Protein AF-A0A317HI59-F1 (afdb_monomer_lite)

Radius of gyration: 35.18 Å; chains: 1; bounding box: 71×30×96 Å

Secondary structure (DSSP, 8-state):
----PPPPHHHHHHHHHHHHHHHHHHHHHHHHHHHHHHHHHHHHHHHHHHHHHHHHHHHHHHHHHS----SSS---GGGTS-SEESS--SSSSPPPTT---SS--EE--------

pLDDT: mean 71.24, std 15.72, range [43.62, 97.81]

Sequence (115 aa):
MVRETGFSLLELIVAMGIVLTAMASALTLLHRGQLTFGNEGEGTDIQQRLRIAVHTLRQHVVMAGAGPNHGVRSGRLDSYFPALLPLRQGALNADPAGTFKRDTLSVTYVPRAIS

Foldseek 3Di:
DDDDDDDDPVNVVVVVVVVVVVVVVVVVVVVVVVVVVVPVVVVVVVVVVVVVVVVVVVVLVVQLPPAQPDDPDDDDVSNHDRQKAQFDDDPPPGDDPPDGHPPDIDGDDDDDDDD

Structure (mmCIF, N/CA/C/O backbone):
data_AF-A0A317HI59-F1
#
_entry.id   AF-A0A317HI59-F1
#
loop_
_atom_site.group_PDB
_atom_site.id
_atom_site.type_symbol
_atom_site.label_atom_id
_atom_site.label_alt_id
_atom_site.label_comp_id
_atom_site.label_asym_id
_atom_site.label_entity_id
_atom_site.label_seq_id
_atom_site.pdbx_PDB_ins_code
_atom_site.Cartn_x
_atom_site.Cartn_y
_atom_site.Cartn_z
_atom_site.occupancy
_atom_site.B_iso_or_equiv
_atom_site.auth_seq_id
_atom_site.auth_comp_id
_atom_site.auth_asym_id
_atom_site.auth_atom_id
_atom_site.pdbx_PDB_model_num
ATOM 1 N N . MET A 1 1 ? -38.625 12.726 54.043 1.00 43.62 1 MET A N 1
ATOM 2 C CA . MET A 1 1 ? -37.646 11.633 54.227 1.00 43.62 1 MET A CA 1
ATOM 3 C C . MET A 1 1 ? -37.393 11.010 52.866 1.00 43.62 1 MET A C 1
ATOM 5 O O . MET A 1 1 ? -38.322 10.444 52.307 1.00 43.62 1 MET A O 1
ATOM 9 N N . VAL A 1 2 ? -36.201 11.193 52.295 1.00 58.00 2 VAL A N 1
ATOM 10 C CA . VAL A 1 2 ? -35.818 10.566 51.019 1.00 58.00 2 VAL A CA 1
ATOM 11 C C . VAL A 1 2 ? -35.249 9.191 51.350 1.00 58.00 2 VAL A C 1
ATOM 13 O O . VAL A 1 2 ? -34.381 9.074 52.209 1.00 58.00 2 VAL A O 1
ATOM 16 N N . ARG A 1 3 ? -35.809 8.142 50.750 1.00 55.22 3 ARG A N 1
ATOM 17 C CA . ARG A 1 3 ? -35.352 6.764 50.929 1.00 55.22 3 ARG A CA 1
ATOM 18 C C . ARG A 1 3 ? -34.272 6.519 49.880 1.00 55.22 3 ARG A C 1
ATOM 20 O O . ARG A 1 3 ? -34.583 6.491 48.695 1.00 55.22 3 ARG A O 1
ATOM 27 N N . GLU A 1 4 ? -33.024 6.390 50.305 1.00 58.94 4 GLU A N 1
ATOM 28 C CA . GLU A 1 4 ? -31.926 5.997 49.421 1.00 58.94 4 GLU A CA 1
ATOM 29 C C . GLU A 1 4 ? -32.069 4.498 49.126 1.00 58.94 4 GLU A C 1
ATOM 31 O O . GLU A 1 4 ? -31.882 3.647 49.995 1.00 58.94 4 GLU A O 1
ATOM 36 N N . THR A 1 5 ? -32.506 4.160 47.915 1.00 72.06 5 THR A N 1
ATOM 37 C CA . THR A 1 5 ? -32.556 2.776 47.437 1.00 72.06 5 THR A CA 1
ATOM 38 C C . THR A 1 5 ? -31.150 2.347 47.030 1.00 72.06 5 THR A C 1
ATOM 40 O O . THR A 1 5 ? -30.566 2.940 46.127 1.00 72.06 5 THR A O 1
ATOM 43 N N . GLY A 1 6 ? -30.598 1.341 47.713 1.00 71.00 6 GLY A N 1
ATOM 44 C CA . GLY A 1 6 ? -29.309 0.743 47.356 1.00 71.00 6 GLY A CA 1
ATOM 45 C C . GLY A 1 6 ? -29.347 0.057 45.985 1.00 71.00 6 GLY A C 1
ATOM 46 O O . GLY A 1 6 ? -30.402 -0.397 45.544 1.00 71.00 6 GLY A O 1
ATOM 47 N N . PHE A 1 7 ? -28.192 -0.018 45.324 1.00 74.69 7 PHE A N 1
ATOM 48 C CA . PHE A 1 7 ? -28.053 -0.606 43.990 1.00 74.69 7 PHE A CA 1
ATOM 49 C C . PHE A 1 7 ? -28.231 -2.127 43.997 1.00 74.69 7 PHE A C 1
ATOM 51 O O . PHE A 1 7 ? -27.693 -2.832 44.855 1.00 74.69 7 PHE A O 1
ATOM 58 N N . SER A 1 8 ? -28.942 -2.640 42.994 1.00 89.12 8 SER A N 1
ATOM 59 C CA . SER A 1 8 ? -29.048 -4.080 42.754 1.00 89.12 8 SER A CA 1
ATOM 60 C C . SER A 1 8 ? -27.777 -4.631 42.095 1.00 89.12 8 SER A C 1
ATOM 62 O O . SER A 1 8 ? -27.168 -3.981 41.244 1.00 89.12 8 SER A O 1
ATOM 64 N N . LEU A 1 9 ? -27.412 -5.882 42.404 1.00 90.56 9 LEU A N 1
ATOM 65 C CA . LEU A 1 9 ? -26.372 -6.623 41.671 1.00 90.56 9 LEU A CA 1
ATOM 66 C C . LEU A 1 9 ? -26.641 -6.645 40.159 1.00 90.56 9 LEU A C 1
ATOM 68 O O . LEU A 1 9 ? -25.709 -6.576 39.361 1.00 90.56 9 LEU A O 1
ATOM 72 N N . LEU A 1 10 ? -27.917 -6.703 39.767 1.00 93.69 10 LEU A N 1
ATOM 73 C CA . LEU A 1 10 ? -28.317 -6.684 38.364 1.00 93.69 10 LEU A CA 1
ATOM 74 C C . LEU A 1 10 ? -28.012 -5.331 37.709 1.00 93.69 10 LEU A C 1
ATOM 76 O O . LEU A 1 10 ? -27.488 -5.306 36.601 1.00 93.69 10 LEU A O 1
ATOM 80 N N . GLU A 1 11 ? -28.262 -4.216 38.400 1.00 91.69 11 GLU A N 1
ATOM 81 C CA . GLU A 1 11 ? -27.895 -2.881 37.907 1.00 91.69 11 GLU A CA 1
ATOM 82 C C . GLU A 1 11 ? -26.384 -2.733 37.751 1.00 91.69 11 GLU A C 1
ATOM 84 O O . GLU A 1 11 ? -25.937 -2.172 36.755 1.00 91.69 11 GLU A O 1
ATOM 89 N N . LEU A 1 12 ? -25.591 -3.280 38.678 1.00 94.50 12 LEU A N 1
ATOM 90 C CA . LEU A 1 12 ? -24.132 -3.244 38.577 1.00 94.50 12 LEU A CA 1
ATOM 91 C C . LEU A 1 12 ? -23.631 -4.020 37.351 1.00 94.50 12 LEU A C 1
ATOM 93 O O . LEU A 1 12 ? -22.775 -3.529 36.618 1.00 94.50 12 LEU A O 1
ATOM 97 N N . ILE A 1 13 ? -24.180 -5.212 37.101 1.00 96.44 13 ILE A N 1
ATOM 98 C CA . ILE A 1 13 ? -23.816 -6.036 35.939 1.00 96.44 13 ILE A CA 1
ATOM 99 C C . ILE A 1 13 ? -24.210 -5.335 34.636 1.00 96.44 13 ILE A C 1
ATOM 101 O O . ILE A 1 13 ? -23.412 -5.290 33.698 1.00 96.44 13 ILE A O 1
ATOM 105 N N . VAL A 1 14 ? -25.411 -4.752 34.582 1.00 96.25 14 VAL A N 1
ATOM 106 C CA . VAL A 1 14 ? -25.884 -4.000 33.412 1.00 96.25 14 VAL A CA 1
ATOM 107 C C . VAL A 1 14 ? -25.011 -2.767 33.177 1.00 96.25 14 VAL A C 1
ATOM 109 O O . VAL A 1 14 ? -24.533 -2.566 32.061 1.00 96.25 14 VAL A O 1
ATOM 112 N N . ALA A 1 15 ? -24.730 -1.981 34.217 1.00 95.81 15 ALA A N 1
ATOM 113 C CA . ALA A 1 15 ? -23.867 -0.807 34.126 1.00 95.81 15 ALA A CA 1
ATOM 114 C C . ALA A 1 15 ? -22.451 -1.180 33.661 1.00 95.81 15 ALA A C 1
ATOM 116 O O . ALA A 1 15 ? -21.905 -0.542 32.762 1.00 95.81 15 ALA A O 1
ATOM 117 N N . MET A 1 16 ? -21.878 -2.256 34.206 1.00 96.31 16 MET A N 1
ATOM 118 C CA . MET A 1 16 ? -20.566 -2.753 33.797 1.00 96.31 16 MET A CA 1
ATOM 119 C C . MET A 1 16 ? -20.560 -3.201 32.330 1.00 96.31 16 MET A C 1
ATOM 121 O O . MET A 1 16 ? -19.640 -2.859 31.590 1.00 96.31 16 MET A O 1
ATOM 125 N N . GLY A 1 17 ? -21.603 -3.904 31.881 1.00 97.12 17 GLY A N 1
ATOM 126 C CA . GLY A 1 17 ? -21.764 -4.297 30.480 1.00 97.12 17 GLY A CA 1
ATOM 127 C C . GLY A 1 17 ? -21.815 -3.095 29.534 1.00 97.12 17 GLY A C 1
ATOM 128 O O . GLY A 1 17 ? -21.138 -3.087 28.503 1.00 97.12 17 GLY A O 1
ATOM 129 N N . ILE A 1 18 ? -22.556 -2.049 29.908 1.00 97.56 18 ILE A N 1
ATOM 130 C CA . ILE A 1 18 ? -22.645 -0.801 29.135 1.00 97.56 18 ILE A CA 1
ATOM 131 C C . ILE A 1 18 ? -21.276 -0.114 29.054 1.00 97.56 18 ILE A C 1
ATOM 133 O O . ILE A 1 18 ? -20.843 0.270 27.970 1.00 97.56 18 ILE A O 1
ATOM 137 N N . VAL A 1 19 ? -20.558 0.002 30.173 1.00 97.81 19 VAL A N 1
ATOM 138 C CA . VAL A 1 19 ? -19.231 0.639 30.196 1.00 97.81 19 VAL A 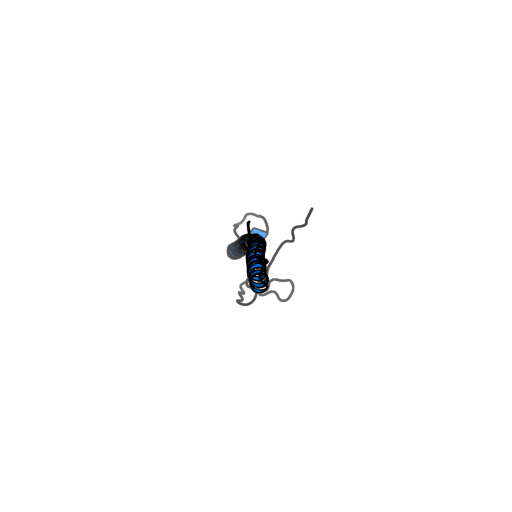CA 1
ATOM 139 C C . VAL A 1 19 ? -18.227 -0.137 29.342 1.00 97.81 19 VAL A C 1
ATOM 141 O O . VAL A 1 19 ? -17.509 0.461 28.540 1.00 97.81 19 VAL A O 1
ATOM 144 N N . LEU A 1 20 ? -18.194 -1.467 29.463 1.00 97.81 20 LEU A N 1
ATOM 145 C CA . LEU A 1 20 ? -17.279 -2.308 28.689 1.00 97.81 20 LEU A CA 1
ATOM 146 C C . LEU A 1 20 ? -17.565 -2.240 27.185 1.00 97.81 20 LEU A C 1
ATOM 148 O O . LEU A 1 20 ? -16.633 -2.126 26.390 1.00 97.81 20 LEU A O 1
ATOM 152 N N . THR A 1 21 ? -18.837 -2.265 26.784 1.00 97.69 21 THR A N 1
ATOM 153 C CA . THR A 1 21 ? -19.223 -2.158 25.367 1.00 97.69 21 THR A CA 1
ATOM 154 C C . THR A 1 21 ? -18.937 -0.773 24.791 1.00 97.69 21 THR A C 1
ATOM 156 O O . THR A 1 21 ? -18.402 -0.680 23.685 1.00 97.69 21 THR A O 1
ATOM 159 N N . ALA A 1 22 ? -19.188 0.300 25.547 1.00 97.19 22 ALA A N 1
ATOM 160 C CA . ALA A 1 22 ? -18.825 1.658 25.144 1.00 97.19 22 ALA A CA 1
ATOM 161 C C . ALA A 1 22 ? -17.306 1.806 24.951 1.00 97.19 22 ALA A C 1
ATOM 163 O O . ALA A 1 2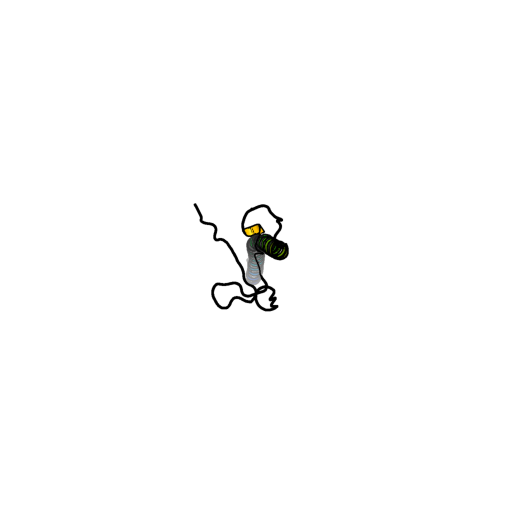2 ? -16.855 2.335 23.932 1.00 97.19 22 ALA A O 1
ATOM 164 N N . MET A 1 23 ? -16.508 1.272 25.883 1.00 96.75 23 MET A N 1
ATOM 165 C CA . MET A 1 23 ? -15.047 1.304 25.796 1.00 96.75 23 MET A CA 1
ATOM 166 C C . MET A 1 23 ? -14.526 0.477 24.610 1.00 96.75 23 MET A C 1
ATOM 168 O O . MET A 1 23 ? -13.670 0.942 23.859 1.00 96.75 23 MET A O 1
ATOM 172 N N . ALA A 1 24 ? -15.075 -0.720 24.381 1.00 95.06 24 ALA A N 1
ATOM 173 C CA . ALA A 1 24 ? -14.721 -1.551 23.231 1.00 95.06 24 ALA A CA 1
ATOM 174 C C . ALA A 1 24 ? -15.056 -0.861 21.895 1.00 95.06 24 ALA A C 1
ATOM 176 O O . ALA A 1 24 ? -14.259 -0.896 20.954 1.00 95.06 24 ALA A O 1
ATOM 177 N N . SER A 1 25 ? -16.199 -0.175 21.815 1.00 93.81 25 SER A N 1
ATOM 178 C CA . SER A 1 25 ? -16.568 0.620 20.639 1.00 93.81 25 SER A CA 1
ATOM 179 C C . SER A 1 25 ? -15.596 1.782 20.410 1.00 93.81 25 SER A C 1
ATOM 181 O O . SER A 1 25 ? -15.173 2.018 19.281 1.00 93.81 25 SER A O 1
ATOM 183 N N . ALA A 1 26 ? -15.200 2.496 21.465 1.00 92.44 26 ALA A N 1
ATOM 184 C CA . ALA A 1 26 ? -14.238 3.590 21.352 1.00 92.44 26 ALA A CA 1
ATOM 185 C C . ALA A 1 26 ? -12.862 3.090 20.873 1.00 92.44 26 ALA A C 1
ATOM 187 O O . ALA A 1 26 ? -12.282 3.649 19.941 1.00 92.44 26 ALA A O 1
ATOM 188 N N . LEU A 1 27 ? -12.365 1.993 21.456 1.00 90.88 27 LEU A N 1
ATOM 189 C CA . LEU A 1 27 ? -11.076 1.399 21.092 1.00 90.88 27 LEU A CA 1
ATOM 190 C C . LEU A 1 27 ? -11.064 0.846 19.661 1.00 90.88 27 LEU A C 1
ATOM 192 O O . LEU A 1 27 ? -10.073 1.007 18.952 1.00 90.88 27 LEU A O 1
ATOM 196 N N . THR A 1 28 ? -12.157 0.233 19.203 1.00 88.50 28 THR A N 1
ATOM 197 C CA . THR A 1 28 ? -12.250 -0.281 17.825 1.00 88.50 28 THR A CA 1
ATOM 198 C C . THR A 1 28 ? -12.272 0.835 16.783 1.00 88.50 28 THR A C 1
ATOM 200 O O . THR A 1 28 ? -11.655 0.684 15.728 1.00 88.50 28 THR A O 1
ATOM 203 N N . LEU A 1 29 ? -12.915 1.970 17.072 1.00 86.44 29 LEU A N 1
ATOM 204 C CA . LEU A 1 29 ? -12.874 3.150 16.204 1.00 86.44 29 LEU A CA 1
ATOM 205 C C . LEU A 1 29 ? -11.467 3.759 16.137 1.00 86.44 29 LEU A C 1
ATOM 207 O O . LEU A 1 29 ? -10.975 4.045 15.045 1.00 86.44 29 LEU A O 1
ATOM 211 N N . LEU A 1 30 ? -10.792 3.888 17.282 1.00 85.56 30 LEU A N 1
ATOM 212 C CA . LEU A 1 30 ? -9.413 4.385 17.351 1.00 85.56 30 LEU A CA 1
ATOM 213 C C . LEU A 1 30 ? -8.435 3.477 16.594 1.00 85.56 30 LEU A C 1
ATOM 215 O O . LEU A 1 30 ? -7.610 3.963 15.820 1.00 85.56 30 LEU A O 1
ATOM 219 N N . HIS A 1 31 ? -8.560 2.159 16.764 1.00 75.75 31 HIS A N 1
ATOM 220 C CA . HIS A 1 31 ? -7.708 1.187 16.084 1.00 75.75 31 HIS A CA 1
ATOM 221 C C . HIS A 1 31 ? -7.911 1.199 14.562 1.00 75.75 31 HIS A C 1
ATOM 223 O O . HIS A 1 31 ? -6.943 1.146 13.805 1.00 75.75 31 HIS A O 1
ATOM 229 N N . ARG A 1 32 ? -9.160 1.345 14.094 1.00 63.50 32 ARG A N 1
ATOM 230 C CA . ARG A 1 32 ? -9.452 1.493 12.659 1.00 63.50 32 ARG A CA 1
ATOM 231 C C . ARG A 1 32 ? -8.845 2.766 12.074 1.00 63.50 32 ARG A C 1
ATOM 233 O O . ARG A 1 32 ? -8.322 2.707 10.970 1.00 63.50 32 ARG A O 1
ATOM 240 N N . GLY A 1 33 ? -8.854 3.879 12.809 1.00 60.09 33 GLY A N 1
ATOM 241 C CA . GLY A 1 33 ? -8.199 5.115 12.370 1.00 60.09 33 GLY A CA 1
ATOM 242 C C . GLY A 1 33 ? -6.698 4.928 12.133 1.00 60.09 33 GLY A C 1
ATOM 243 O O . GLY A 1 33 ? -6.187 5.306 11.084 1.00 60.09 33 GLY A O 1
ATOM 244 N N . GLN A 1 34 ? -5.997 4.272 13.062 1.00 60.31 34 GLN A N 1
ATOM 245 C CA . GLN A 1 34 ? -4.551 4.039 12.952 1.00 60.31 34 GLN A CA 1
ATOM 246 C C . GLN A 1 34 ? -4.160 3.156 11.755 1.00 60.31 34 GLN A C 1
ATOM 248 O O . GLN A 1 34 ? -3.138 3.413 11.122 1.00 60.31 34 GLN A O 1
ATOM 253 N N . LEU A 1 35 ? -4.976 2.155 11.411 1.00 55.19 35 LEU A N 1
ATOM 254 C CA . LEU A 1 35 ? -4.732 1.291 10.249 1.00 55.19 35 LEU A CA 1
ATOM 255 C C . LEU A 1 35 ? -4.969 2.011 8.913 1.00 55.19 35 LEU A C 1
ATOM 257 O O . LEU A 1 35 ? -4.261 1.742 7.944 1.00 55.19 35 LEU A O 1
ATOM 261 N N . THR A 1 36 ? -5.915 2.951 8.858 1.00 54.53 36 THR A N 1
ATOM 262 C CA . THR A 1 36 ? -6.165 3.750 7.648 1.00 54.53 36 THR A CA 1
ATOM 263 C C . THR A 1 36 ? -5.019 4.728 7.377 1.00 54.53 36 THR A C 1
ATOM 265 O O . THR A 1 36 ? -4.563 4.829 6.242 1.00 54.53 36 THR A O 1
ATOM 268 N N . PHE A 1 37 ? -4.463 5.375 8.408 1.00 52.91 37 PHE A N 1
ATOM 269 C CA . PHE A 1 37 ? -3.353 6.324 8.223 1.00 52.91 37 PHE A CA 1
ATOM 270 C C . PHE A 1 37 ? -2.012 5.661 7.861 1.00 52.91 37 PHE A C 1
ATOM 272 O O . PHE A 1 37 ? -1.169 6.305 7.242 1.00 52.91 37 PHE A O 1
ATOM 279 N N . GLY A 1 38 ? -1.808 4.385 8.212 1.00 54.62 38 GLY A N 1
ATOM 280 C CA . GLY A 1 38 ? -0.588 3.646 7.862 1.00 54.62 38 GLY A CA 1
ATOM 281 C C . GLY A 1 38 ? -0.510 3.224 6.389 1.00 54.62 38 GLY A C 1
ATOM 282 O O . GLY A 1 38 ? 0.577 3.207 5.820 1.00 54.62 38 GLY A O 1
ATOM 283 N N . ASN A 1 39 ? -1.651 2.935 5.754 1.00 52.91 39 ASN A N 1
ATOM 284 C CA . ASN A 1 39 ? -1.697 2.356 4.403 1.00 52.91 39 ASN A CA 1
ATOM 285 C C . ASN A 1 39 ? -1.841 3.380 3.263 1.00 52.91 39 ASN A C 1
ATOM 287 O O . ASN A 1 39 ? -1.557 3.050 2.111 1.00 52.91 39 ASN A O 1
ATOM 291 N N . GLU A 1 40 ? -2.273 4.615 3.535 1.00 50.66 40 GLU A N 1
ATOM 292 C CA . GLU A 1 40 ? -2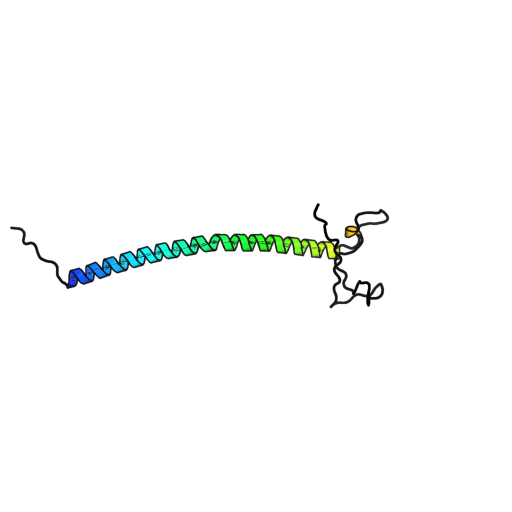.470 5.619 2.474 1.00 50.66 40 GLU A CA 1
ATOM 293 C C . GLU A 1 40 ? -1.146 6.148 1.887 1.00 50.66 40 GLU A C 1
ATOM 295 O O . GLU A 1 40 ? -1.073 6.478 0.700 1.00 50.66 40 GLU A O 1
ATOM 300 N N . GLY A 1 41 ? -0.063 6.153 2.672 1.00 57.75 41 GLY A N 1
ATOM 301 C CA . GLY A 1 41 ? 1.269 6.545 2.195 1.00 57.75 41 GLY A CA 1
ATOM 302 C C . GLY A 1 41 ? 1.917 5.507 1.273 1.00 57.75 41 GLY A C 1
ATOM 303 O O . GLY A 1 41 ? 2.505 5.858 0.253 1.00 57.75 41 GLY A O 1
ATOM 304 N N . GLU A 1 42 ? 1.764 4.220 1.582 1.00 59.62 42 GLU A N 1
ATOM 305 C CA . GLU A 1 42 ? 2.435 3.140 0.846 1.00 59.62 42 GLU A CA 1
ATOM 306 C C . GLU A 1 42 ? 1.849 2.954 -0.564 1.00 59.62 42 GLU A C 1
ATOM 308 O O . GLU A 1 42 ? 2.579 2.743 -1.534 1.00 59.62 42 GLU A O 1
ATOM 313 N N . GLY A 1 43 ? 0.533 3.138 -0.720 1.00 62.62 43 GLY A N 1
ATOM 314 C CA . GLY A 1 43 ? -0.122 3.080 -2.028 1.00 62.62 43 GLY A CA 1
ATOM 315 C C . GLY A 1 43 ? 0.336 4.184 -2.987 1.00 62.62 43 GLY A C 1
ATOM 316 O O . GLY A 1 43 ? 0.541 3.922 -4.175 1.00 62.62 43 GLY A O 1
ATOM 317 N N . THR A 1 44 ? 0.531 5.407 -2.487 1.00 65.62 44 THR A N 1
ATOM 318 C CA . THR A 1 44 ? 0.975 6.540 -3.318 1.00 65.62 44 THR A CA 1
ATOM 319 C C . THR A 1 44 ? 2.442 6.411 -3.729 1.00 65.62 44 THR A C 1
ATOM 321 O O . THR A 1 44 ? 2.763 6.645 -4.897 1.00 65.62 44 THR A O 1
ATOM 324 N N . ASP A 1 45 ? 3.315 5.938 -2.834 1.00 74.81 45 ASP A N 1
ATOM 325 C CA . ASP A 1 45 ? 4.715 5.642 -3.159 1.00 74.81 45 ASP A CA 1
ATOM 326 C C . ASP A 1 45 ? 4.840 4.515 -4.201 1.00 74.81 45 ASP A C 1
ATOM 328 O O . ASP A 1 45 ? 5.520 4.678 -5.219 1.00 74.81 45 ASP A O 1
ATOM 332 N N . ILE A 1 46 ? 4.100 3.408 -4.033 1.00 77.62 46 ILE A N 1
ATOM 333 C CA . ILE A 1 46 ? 4.077 2.303 -5.007 1.00 77.62 46 ILE A CA 1
ATOM 334 C C . ILE A 1 46 ? 3.609 2.797 -6.382 1.00 77.62 46 ILE A C 1
ATOM 336 O O . ILE A 1 46 ? 4.230 2.480 -7.401 1.00 77.62 46 ILE A O 1
ATOM 340 N N . GLN A 1 47 ? 2.547 3.604 -6.438 1.00 80.25 47 GLN A N 1
ATOM 341 C CA . GLN A 1 47 ? 2.051 4.177 -7.692 1.00 80.25 47 GLN A CA 1
ATOM 342 C C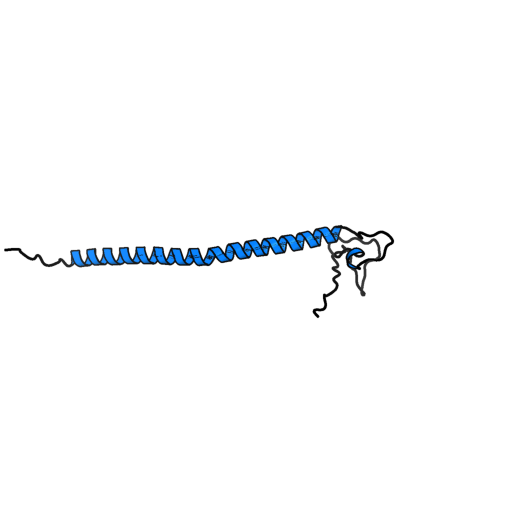 . GLN A 1 47 ? 3.071 5.115 -8.346 1.00 80.25 47 GLN A C 1
ATOM 344 O O . GLN A 1 47 ? 3.274 5.063 -9.565 1.00 80.25 47 GLN A O 1
ATOM 349 N N . GLN A 1 48 ? 3.745 5.953 -7.556 1.00 78.69 48 GLN A N 1
ATOM 350 C CA . GLN A 1 48 ? 4.777 6.855 -8.055 1.00 78.69 48 GLN A CA 1
ATOM 351 C C . GLN A 1 48 ? 5.987 6.078 -8.589 1.00 78.69 48 GLN A C 1
ATOM 353 O O . GLN A 1 48 ? 6.474 6.363 -9.688 1.00 78.69 48 GLN A O 1
ATOM 358 N N . ARG A 1 49 ? 6.433 5.043 -7.873 1.00 87.06 49 ARG A N 1
ATOM 359 C CA . ARG A 1 49 ? 7.531 4.167 -8.291 1.00 87.06 49 ARG A CA 1
ATOM 360 C C . ARG A 1 49 ? 7.195 3.396 -9.565 1.00 87.06 49 ARG A C 1
ATOM 362 O O . ARG A 1 49 ? 8.029 3.316 -10.469 1.00 87.06 49 ARG A O 1
ATOM 369 N N . LEU A 1 50 ? 5.966 2.892 -9.675 1.00 88.44 50 LEU A N 1
ATOM 370 C CA . LEU A 1 50 ? 5.465 2.248 -10.889 1.00 88.44 50 LEU A CA 1
ATOM 371 C C . LEU A 1 50 ? 5.467 3.210 -12.078 1.00 88.44 50 LEU A C 1
ATOM 373 O O . LEU A 1 50 ? 5.910 2.831 -13.160 1.00 88.44 50 LEU A O 1
ATOM 377 N N . ARG A 1 51 ? 5.046 4.468 -11.891 1.00 87.38 51 ARG A N 1
ATOM 378 C CA . ARG A 1 51 ? 5.090 5.477 -12.960 1.00 87.38 51 ARG A CA 1
ATOM 379 C C . ARG A 1 51 ? 6.512 5.679 -13.485 1.00 87.38 51 ARG A C 1
ATOM 381 O O . ARG A 1 51 ? 6.705 5.715 -14.699 1.00 87.38 51 ARG A O 1
ATOM 388 N N . ILE A 1 52 ? 7.495 5.784 -12.592 1.00 86.94 52 ILE A N 1
ATOM 389 C CA . ILE A 1 52 ? 8.902 5.950 -12.978 1.00 86.94 52 ILE A CA 1
ATOM 390 C C . ILE A 1 52 ? 9.402 4.705 -13.723 1.00 86.94 52 ILE A C 1
ATOM 392 O O . ILE A 1 52 ? 9.985 4.841 -14.795 1.00 86.94 52 ILE A O 1
ATOM 396 N N . ALA A 1 53 ? 9.122 3.502 -13.214 1.00 85.00 53 ALA A N 1
ATOM 397 C CA . ALA A 1 53 ? 9.539 2.246 -13.842 1.00 85.00 53 ALA A CA 1
ATOM 398 C C . ALA A 1 53 ? 8.932 2.045 -15.243 1.00 85.00 53 ALA A C 1
ATOM 400 O O . ALA A 1 53 ? 9.610 1.605 -16.170 1.00 85.00 53 ALA A O 1
ATOM 401 N N . VAL A 1 54 ? 7.660 2.404 -15.427 1.00 87.69 54 VAL A N 1
ATOM 402 C CA . VAL A 1 54 ? 7.000 2.355 -16.740 1.00 87.69 54 VAL A CA 1
ATOM 403 C C . VAL A 1 54 ? 7.601 3.389 -17.689 1.00 87.69 54 VAL A C 1
ATOM 405 O O . VAL A 1 54 ? 7.802 3.098 -18.869 1.00 87.69 54 VAL A O 1
ATOM 408 N N . HIS A 1 55 ? 7.913 4.590 -17.194 1.00 84.44 55 HIS A N 1
ATOM 409 C CA . HIS A 1 55 ? 8.520 5.634 -18.011 1.00 84.44 55 HIS A CA 1
ATOM 410 C C . HIS A 1 55 ? 9.913 5.234 -18.509 1.00 84.44 55 HIS A C 1
ATOM 412 O O . HIS A 1 55 ? 10.185 5.348 -19.705 1.00 84.44 55 HIS A O 1
ATOM 418 N N . THR A 1 56 ? 10.765 4.698 -17.631 1.00 78.75 56 THR A N 1
ATOM 419 C CA . THR A 1 56 ? 12.101 4.229 -18.014 1.00 78.75 56 THR A CA 1
ATOM 420 C C . THR A 1 56 ? 12.012 3.066 -18.993 1.00 78.75 56 THR A C 1
ATOM 422 O O . THR A 1 56 ? 12.654 3.109 -20.041 1.00 78.75 56 THR A O 1
ATOM 425 N N . LEU A 1 57 ? 11.156 2.072 -18.733 1.00 82.00 57 LEU A N 1
ATOM 426 C CA . LEU A 1 57 ? 10.964 0.941 -19.641 1.00 82.00 57 LEU A CA 1
ATOM 427 C C . LEU A 1 57 ? 10.499 1.404 -21.029 1.00 82.00 57 LEU A C 1
ATOM 429 O O . LEU A 1 57 ? 11.051 0.977 -22.042 1.00 82.00 57 LEU A O 1
ATOM 433 N N . ARG A 1 58 ? 9.531 2.327 -21.089 1.00 78.00 58 ARG A N 1
ATOM 434 C CA . ARG A 1 58 ? 9.047 2.905 -22.348 1.00 78.00 58 ARG A CA 1
ATOM 435 C C . ARG A 1 58 ? 10.160 3.641 -23.088 1.00 78.00 58 ARG A C 1
ATOM 437 O O . ARG A 1 58 ? 10.300 3.452 -24.292 1.00 78.00 58 ARG A O 1
ATOM 444 N N . GLN A 1 59 ? 10.949 4.455 -22.389 1.00 74.81 59 GLN A N 1
ATOM 445 C CA . GLN A 1 59 ? 12.079 5.161 -22.988 1.00 74.81 59 GLN A CA 1
ATOM 446 C C . GLN A 1 59 ? 13.105 4.175 -23.560 1.00 74.81 59 GLN A C 1
ATOM 448 O O . GLN A 1 59 ? 13.532 4.339 -24.700 1.00 74.81 59 GLN A O 1
ATOM 453 N N . HIS A 1 60 ? 13.453 3.121 -22.821 1.00 68.56 60 HIS A N 1
ATOM 454 C CA . HIS A 1 60 ? 14.397 2.108 -23.291 1.00 68.56 60 HIS A CA 1
ATOM 455 C C . HIS A 1 60 ? 13.879 1.341 -24.514 1.00 68.56 60 HIS A C 1
ATOM 457 O O . HIS A 1 60 ? 14.640 1.136 -25.455 1.00 68.56 60 HIS A O 1
ATOM 463 N N . VAL A 1 61 ? 12.594 0.976 -24.552 1.00 74.88 61 VAL A N 1
ATOM 464 C CA . VAL A 1 61 ? 11.993 0.277 -25.703 1.00 74.88 61 VAL A CA 1
ATOM 465 C C . VAL A 1 61 ? 11.912 1.181 -26.938 1.00 74.88 61 VAL A C 1
ATOM 467 O O . VAL A 1 61 ? 12.243 0.742 -28.036 1.00 74.88 61 VAL A O 1
ATOM 470 N N . VAL A 1 62 ? 11.522 2.450 -26.779 1.00 66.81 62 VAL A N 1
ATOM 471 C CA . VAL A 1 62 ? 11.458 3.406 -27.900 1.00 66.81 62 VAL A CA 1
ATOM 472 C C . VAL A 1 62 ? 12.852 3.674 -28.471 1.00 66.81 62 VAL A C 1
ATOM 474 O O . VAL A 1 62 ? 13.024 3.672 -29.688 1.00 66.81 62 VAL A O 1
ATOM 477 N N . MET A 1 63 ? 13.863 3.837 -27.613 1.00 62.25 63 MET A N 1
ATOM 478 C CA . MET A 1 63 ? 15.245 4.049 -28.056 1.00 62.25 63 MET A CA 1
ATOM 479 C C . MET A 1 63 ? 15.879 2.785 -28.653 1.00 62.25 63 MET A C 1
ATOM 481 O O . MET A 1 63 ? 16.713 2.889 -29.546 1.00 62.25 63 MET A O 1
ATOM 485 N N . ALA A 1 64 ? 15.463 1.593 -28.220 1.00 61.22 64 ALA A N 1
ATOM 486 C CA . ALA A 1 64 ? 15.919 0.330 -28.797 1.00 61.22 64 ALA A CA 1
ATOM 487 C C . ALA A 1 64 ? 15.444 0.115 -30.245 1.00 61.22 64 ALA A C 1
ATOM 489 O O . ALA A 1 64 ? 16.146 -0.519 -31.028 1.00 61.22 64 ALA A O 1
ATOM 490 N N . GLY A 1 65 ? 14.271 0.648 -30.604 1.00 53.59 65 GLY A N 1
ATOM 491 C CA . GLY A 1 65 ? 13.694 0.534 -31.947 1.00 53.59 65 GLY A CA 1
ATOM 492 C C . GLY A 1 65 ? 14.058 1.663 -32.914 1.00 53.59 65 GLY A C 1
ATOM 493 O O . GLY A 1 65 ? 13.713 1.57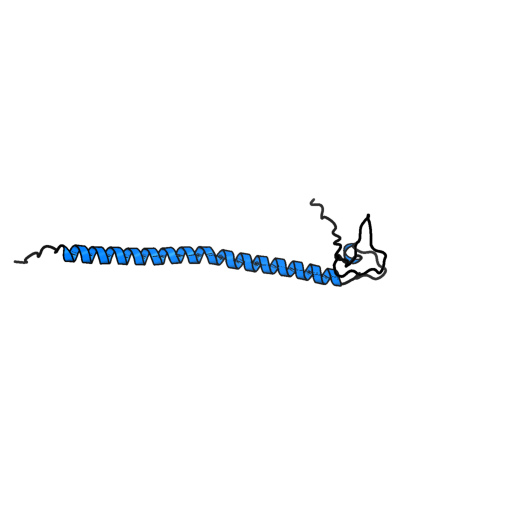6 -34.089 1.00 53.59 65 GLY A O 1
ATOM 494 N N . ALA A 1 66 ? 14.734 2.720 -32.456 1.00 56.12 66 ALA A N 1
ATOM 495 C CA . ALA A 1 66 ? 14.943 3.928 -33.258 1.00 56.12 66 ALA A CA 1
ATOM 496 C C . ALA A 1 66 ? 15.995 3.779 -34.376 1.00 56.12 66 ALA A C 1
ATOM 498 O O . ALA A 1 66 ? 16.077 4.641 -35.247 1.00 56.12 66 ALA A O 1
ATOM 499 N N . GLY A 1 67 ? 16.781 2.695 -34.381 1.00 55.06 67 GLY A N 1
ATOM 500 C CA . GLY A 1 67 ? 17.914 2.546 -35.298 1.00 55.06 67 GLY A CA 1
ATOM 501 C C . GLY A 1 67 ? 18.968 3.659 -35.125 1.00 55.06 67 GLY A C 1
ATOM 502 O O . GLY A 1 67 ? 18.828 4.530 -34.263 1.00 55.06 67 GLY A O 1
ATOM 503 N N . PRO A 1 68 ? 20.062 3.642 -35.904 1.00 50.06 68 PRO A N 1
ATOM 504 C CA . PRO A 1 68 ? 21.066 4.699 -35.853 1.00 50.06 68 PRO A CA 1
ATOM 505 C C . PRO A 1 68 ? 20.455 6.019 -36.343 1.00 50.06 68 PRO A C 1
ATOM 507 O O . PRO A 1 68 ? 20.112 6.154 -37.515 1.00 50.06 68 PRO A O 1
ATOM 510 N N . ASN A 1 69 ? 20.323 7.013 -35.463 1.00 50.59 69 ASN A N 1
ATOM 511 C CA . ASN A 1 69 ? 19.672 8.296 -35.773 1.00 50.59 69 ASN A CA 1
ATOM 512 C C . ASN A 1 69 ? 20.572 9.283 -36.546 1.00 50.59 69 ASN A C 1
ATOM 514 O O . ASN A 1 69 ? 20.275 10.479 -36.621 1.00 50.59 69 ASN A O 1
ATOM 518 N N . HIS A 1 70 ? 21.685 8.824 -37.124 1.00 45.25 70 HIS A N 1
ATOM 519 C CA . HIS A 1 70 ? 22.646 9.702 -37.785 1.00 45.25 70 HIS A CA 1
ATOM 520 C C . HIS A 1 70 ? 23.093 9.175 -39.149 1.00 45.25 70 HIS A C 1
ATOM 522 O O . HIS A 1 70 ? 23.573 8.052 -39.284 1.00 45.25 70 HIS A O 1
ATOM 528 N N . GLY A 1 71 ? 22.994 10.051 -40.155 1.00 55.66 71 GLY A N 1
ATOM 529 C CA . GLY A 1 71 ? 23.837 9.996 -41.350 1.00 55.66 71 GLY A CA 1
ATOM 530 C C . GLY A 1 71 ? 25.306 10.336 -41.033 1.00 55.66 71 GLY A C 1
ATOM 531 O O . GLY A 1 71 ? 25.717 10.333 -39.878 1.00 55.66 71 GLY A O 1
ATOM 532 N N . VAL A 1 72 ? 26.093 10.657 -42.068 1.00 48.44 72 VAL A N 1
ATOM 533 C CA . VAL A 1 72 ? 27.580 10.742 -42.146 1.00 48.44 72 VAL A CA 1
ATOM 534 C C . VAL A 1 72 ? 28.276 11.792 -41.231 1.00 48.44 72 VAL A C 1
ATOM 536 O O . VAL A 1 72 ? 29.239 12.438 -41.630 1.00 48.44 72 VAL A O 1
ATOM 539 N N . ARG A 1 73 ? 27.822 12.031 -39.998 1.00 51.12 73 ARG A N 1
ATOM 540 C CA . ARG A 1 73 ? 28.459 12.957 -39.042 1.00 51.12 73 ARG A CA 1
ATOM 541 C C . ARG A 1 73 ? 28.654 12.308 -37.688 1.00 51.12 73 ARG A C 1
ATOM 543 O O . ARG A 1 73 ? 27.661 12.052 -37.026 1.00 51.12 73 ARG A O 1
ATOM 550 N N . SER A 1 74 ? 29.915 12.136 -37.293 1.00 53.56 74 SER A N 1
ATOM 551 C CA . SER A 1 74 ? 30.383 11.598 -36.010 1.00 53.56 74 SER A CA 1
ATOM 552 C C . SER A 1 74 ? 29.668 12.225 -34.798 1.00 53.56 74 SER A C 1
ATOM 554 O O . SER A 1 74 ? 29.658 13.446 -34.648 1.00 53.56 74 SER A O 1
ATOM 556 N N . GLY A 1 75 ? 29.102 11.388 -33.922 1.00 56.81 75 GLY A N 1
ATOM 557 C CA . GLY A 1 75 ? 28.347 11.753 -32.712 1.00 56.81 75 GLY A CA 1
ATOM 558 C C . GLY A 1 75 ? 28.521 10.726 -31.581 1.00 56.81 75 GLY A C 1
ATOM 559 O O . GLY A 1 75 ? 29.353 9.826 -31.682 1.00 56.81 75 GLY A O 1
ATOM 560 N N . ARG A 1 76 ? 27.761 10.854 -30.484 1.00 52.22 76 ARG A N 1
ATOM 561 C CA . ARG A 1 76 ? 27.869 9.954 -29.318 1.00 52.22 76 ARG A CA 1
ATOM 562 C C . ARG A 1 76 ? 27.518 8.499 -29.700 1.00 52.22 76 ARG A C 1
ATOM 564 O O . ARG A 1 76 ? 26.604 8.272 -30.487 1.00 52.22 76 ARG A O 1
ATOM 571 N N . LEU A 1 77 ? 28.253 7.511 -29.170 1.00 55.19 77 LEU A N 1
ATOM 572 C CA . LEU A 1 77 ? 28.123 6.095 -29.576 1.00 55.19 77 LEU A CA 1
ATOM 573 C C . LEU A 1 77 ? 26.736 5.487 -29.292 1.00 55.19 77 LEU A C 1
ATOM 575 O O . LEU A 1 77 ? 26.323 4.570 -29.998 1.00 55.19 77 LEU A O 1
ATOM 579 N N . ASP A 1 78 ? 26.007 6.015 -28.305 1.00 56.16 78 ASP A N 1
ATOM 580 C CA . ASP A 1 78 ? 24.616 5.655 -27.993 1.00 56.16 78 ASP A CA 1
ATOM 581 C C . ASP A 1 78 ? 23.638 5.977 -29.135 1.00 56.16 78 ASP A C 1
ATOM 583 O O . ASP A 1 78 ? 22.542 5.426 -29.180 1.00 56.16 78 ASP A O 1
ATOM 587 N N . SER A 1 79 ? 24.047 6.815 -30.088 1.00 51.28 79 SER A N 1
ATOM 588 C CA . SER A 1 79 ? 23.265 7.148 -31.275 1.00 51.28 79 SER A CA 1
ATOM 589 C C . SER A 1 79 ? 23.543 6.255 -32.492 1.00 51.28 79 SER A C 1
ATOM 591 O O . SER A 1 79 ? 22.815 6.345 -33.482 1.00 51.28 79 SER A O 1
ATOM 593 N N . TYR A 1 80 ? 24.604 5.437 -32.458 1.00 52.06 80 TYR A N 1
ATOM 594 C CA . TYR A 1 80 ? 25.042 4.600 -33.588 1.00 52.06 80 TYR A CA 1
ATOM 595 C C . TYR A 1 80 ? 24.695 3.128 -33.443 1.00 52.06 80 TYR A C 1
ATOM 597 O O . TYR A 1 80 ? 24.582 2.428 -34.448 1.00 52.06 80 TYR A O 1
ATOM 605 N N . PHE A 1 81 ? 24.523 2.657 -32.211 1.00 57.56 81 PHE A N 1
ATOM 606 C CA . PHE A 1 81 ? 24.213 1.265 -31.937 1.00 57.56 81 PHE A CA 1
ATOM 607 C C . PHE A 1 81 ? 22.865 1.188 -31.224 1.00 57.56 81 PHE A C 1
ATOM 609 O O . PHE A 1 81 ? 22.700 1.826 -30.182 1.00 57.56 81 PHE A O 1
ATOM 616 N N . PRO A 1 82 ? 21.892 0.423 -31.748 1.00 55.22 82 PRO A N 1
ATOM 617 C CA . PRO A 1 82 ? 20.672 0.165 -31.002 1.00 55.22 82 PRO A CA 1
ATOM 618 C C . PRO A 1 82 ? 21.051 -0.544 -29.697 1.00 55.22 82 PRO A C 1
ATOM 620 O O . PRO A 1 82 ? 21.786 -1.532 -29.700 1.00 55.22 82 PRO A O 1
ATOM 623 N N . ALA A 1 83 ? 20.566 -0.020 -28.568 1.00 61.66 83 ALA A N 1
ATOM 624 C CA . ALA A 1 83 ? 20.912 -0.533 -27.240 1.00 61.66 83 ALA A CA 1
ATOM 625 C C . ALA A 1 83 ? 20.504 -2.006 -27.045 1.00 61.66 83 ALA A C 1
ATOM 627 O O . ALA A 1 83 ? 21.087 -2.696 -26.206 1.00 61.66 83 ALA A O 1
ATOM 628 N N . LEU A 1 84 ? 19.524 -2.476 -27.827 1.00 63.16 84 LEU A N 1
ATOM 629 C CA . LEU A 1 84 ? 19.059 -3.856 -27.871 1.00 63.16 84 LEU A CA 1
ATOM 630 C C . LEU A 1 84 ? 19.191 -4.394 -29.296 1.00 63.16 84 LEU A C 1
ATOM 632 O O . LEU A 1 84 ? 18.647 -3.823 -30.239 1.00 63.16 84 LEU A O 1
ATOM 636 N N . LEU A 1 85 ? 19.878 -5.522 -29.433 1.00 70.94 85 LEU A N 1
ATOM 637 C CA . LEU A 1 85 ? 20.049 -6.227 -30.697 1.00 70.94 85 LEU A CA 1
ATOM 638 C C . LEU A 1 85 ? 19.422 -7.623 -30.580 1.00 70.94 85 LEU A C 1
ATOM 640 O O . LEU A 1 85 ? 19.789 -8.362 -29.662 1.00 70.94 85 LEU A O 1
ATOM 644 N N . PRO A 1 86 ? 18.502 -8.017 -31.481 1.00 75.00 86 PRO A N 1
ATOM 645 C CA . PRO A 1 86 ? 17.876 -9.340 -31.486 1.00 75.00 86 PRO A CA 1
ATOM 646 C C . PRO A 1 86 ? 18.806 -10.391 -32.115 1.00 75.00 86 PRO A C 1
ATOM 648 O O . PRO A 1 86 ? 18.437 -11.110 -33.037 1.00 75.00 86 PRO A O 1
ATOM 651 N N . LEU A 1 87 ? 20.063 -10.413 -31.685 1.00 78.88 87 LEU A N 1
ATOM 652 C CA . LEU A 1 87 ? 21.105 -11.341 -32.115 1.00 78.88 87 LEU A CA 1
ATOM 653 C C . LEU A 1 87 ? 22.174 -11.410 -31.028 1.00 78.88 87 LEU A C 1
ATOM 655 O O . LEU A 1 87 ? 22.239 -10.542 -30.153 1.00 78.88 87 LEU A O 1
ATOM 659 N N . ARG 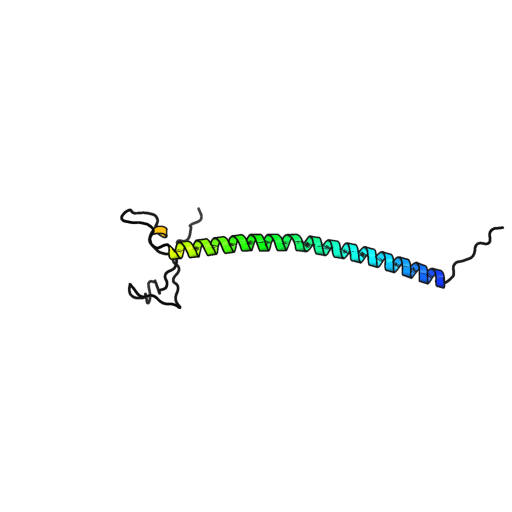A 1 88 ? 23.022 -12.436 -31.058 1.00 77.75 88 ARG A N 1
ATOM 660 C CA . ARG A 1 88 ? 24.143 -12.573 -30.127 1.00 77.75 88 ARG A CA 1
ATOM 661 C C . ARG A 1 88 ? 25.317 -11.715 -30.590 1.00 77.75 88 ARG A C 1
ATOM 663 O O . ARG A 1 88 ? 25.954 -12.035 -31.589 1.00 77.75 88 ARG A O 1
ATOM 670 N N . GLN A 1 89 ? 25.628 -10.660 -29.841 1.00 76.69 89 GLN A N 1
ATOM 671 C CA . GLN A 1 89 ? 26.769 -9.785 -30.109 1.00 76.69 89 GLN A CA 1
ATOM 672 C C . GLN A 1 89 ? 27.772 -9.882 -28.953 1.00 76.69 89 GLN A C 1
ATOM 674 O O . GLN A 1 89 ? 27.420 -9.629 -27.804 1.00 76.69 89 GLN A O 1
ATOM 679 N N . GLY A 1 90 ? 29.013 -10.291 -29.235 1.00 69.69 90 GLY A N 1
ATOM 680 C CA . GLY A 1 90 ? 30.046 -10.489 -28.212 1.00 69.69 90 GLY A CA 1
ATOM 681 C C . GLY A 1 90 ? 31.357 -11.048 -28.770 1.00 69.69 90 GLY A C 1
ATOM 682 O O . GLY A 1 90 ? 31.444 -11.384 -29.944 1.00 69.69 90 GLY A O 1
ATOM 683 N N . ALA A 1 91 ? 32.388 -11.156 -27.929 1.00 65.25 91 ALA A N 1
ATOM 684 C CA . ALA A 1 91 ? 33.709 -11.645 -28.351 1.00 65.25 91 ALA A CA 1
ATOM 685 C C . ALA A 1 91 ? 33.754 -13.162 -28.625 1.00 65.25 91 ALA A C 1
ATOM 687 O O . ALA A 1 91 ? 34.668 -13.646 -29.287 1.00 65.25 91 ALA A O 1
ATOM 688 N N . LEU A 1 92 ? 32.772 -13.914 -28.120 1.00 65.06 92 LEU A N 1
ATOM 689 C CA . LEU A 1 92 ? 32.663 -15.362 -28.282 1.00 65.06 92 LEU A CA 1
ATOM 690 C C . LEU A 1 92 ? 31.316 -15.703 -28.920 1.00 65.06 92 LEU A C 1
ATOM 692 O O . LEU A 1 92 ? 30.275 -15.250 -28.443 1.00 65.06 92 LEU A O 1
ATOM 696 N N . ASN A 1 93 ? 31.344 -16.536 -29.964 1.00 74.69 93 ASN A N 1
ATOM 697 C CA . ASN A 1 93 ? 30.157 -17.043 -30.661 1.00 74.69 93 ASN A CA 1
ATOM 698 C C . ASN A 1 93 ? 29.190 -15.940 -31.137 1.00 74.69 93 ASN A C 1
ATOM 700 O O . ASN A 1 93 ? 27.979 -16.086 -30.987 1.00 74.69 93 ASN A O 1
ATOM 704 N N . ALA A 1 94 ? 29.701 -14.824 -31.669 1.00 80.12 94 ALA A N 1
ATOM 705 C CA . ALA A 1 94 ? 28.851 -13.793 -32.264 1.00 80.12 94 ALA A CA 1
ATOM 706 C C . ALA A 1 94 ? 28.080 -14.331 -33.476 1.00 80.12 94 ALA A C 1
ATOM 708 O O . ALA A 1 94 ? 28.617 -15.097 -34.278 1.00 80.12 94 ALA A O 1
ATOM 709 N N . ASP A 1 95 ? 26.830 -13.896 -33.613 1.00 80.44 95 ASP A N 1
ATOM 710 C CA . ASP A 1 95 ? 26.021 -14.223 -34.779 1.00 80.44 95 ASP A CA 1
ATOM 711 C C . ASP A 1 95 ? 26.532 -13.462 -36.023 1.00 80.44 95 ASP A C 1
ATOM 713 O O . ASP A 1 95 ? 26.951 -12.304 -35.908 1.00 80.44 95 ASP A O 1
ATOM 717 N N . PRO A 1 96 ? 26.491 -14.072 -37.224 1.00 76.44 96 PRO A N 1
ATOM 718 C CA . PRO A 1 96 ? 26.853 -13.397 -38.468 1.00 76.44 96 PRO A CA 1
ATOM 719 C C . PRO A 1 96 ? 25.997 -12.149 -38.724 1.00 76.44 96 PRO A C 1
ATOM 721 O O . PRO A 1 96 ? 24.808 -12.116 -38.387 1.00 76.44 96 PRO A O 1
ATOM 724 N N . ALA A 1 97 ? 26.574 -11.143 -39.386 1.00 71.69 97 ALA A N 1
ATOM 725 C CA . ALA A 1 97 ? 25.861 -9.919 -39.750 1.00 71.69 97 ALA A CA 1
ATOM 726 C C . ALA A 1 97 ? 24.602 -10.225 -40.588 1.00 71.69 97 ALA A C 1
ATOM 728 O O . ALA A 1 97 ? 24.652 -11.011 -41.531 1.00 71.69 97 ALA A O 1
ATOM 729 N N . GLY A 1 98 ? 23.473 -9.600 -40.238 1.00 69.75 98 GLY A N 1
ATOM 730 C CA . GLY A 1 98 ? 22.173 -9.841 -40.881 1.00 69.75 98 GLY A CA 1
ATOM 731 C C . GLY A 1 98 ? 21.332 -10.962 -40.255 1.00 69.75 98 GLY A C 1
ATOM 732 O O . GLY A 1 98 ? 20.229 -11.225 -40.730 1.00 69.75 98 GLY A O 1
ATOM 733 N N . THR A 1 99 ? 21.807 -11.602 -39.182 1.00 76.25 99 THR A N 1
ATOM 734 C CA . THR A 1 99 ? 21.040 -12.608 -38.429 1.00 76.25 99 THR A CA 1
ATOM 735 C C . THR A 1 99 ? 20.076 -11.938 -37.446 1.00 76.25 99 THR A C 1
ATOM 737 O O . THR A 1 99 ? 20.487 -11.073 -36.681 1.00 76.25 99 THR A O 1
ATOM 740 N N . PHE A 1 100 ? 18.812 -12.372 -37.420 1.00 77.25 100 PHE A N 1
ATOM 741 C CA . PHE A 1 100 ? 17.799 -11.915 -36.461 1.00 77.25 100 PHE A CA 1
ATOM 742 C C . PHE A 1 100 ? 17.163 -13.121 -35.758 1.00 77.25 100 PHE A C 1
ATOM 744 O O . PHE A 1 100 ? 16.649 -14.031 -36.410 1.00 77.25 100 PHE A O 1
ATOM 751 N N . LYS A 1 101 ? 17.190 -13.129 -34.424 1.00 75.00 101 LYS A N 1
ATOM 752 C CA . LYS A 1 101 ? 16.676 -14.192 -33.554 1.00 75.00 101 LYS A CA 1
ATOM 753 C C . LYS A 1 101 ? 15.508 -13.689 -32.712 1.00 75.00 101 LYS A C 1
ATOM 755 O O . LYS A 1 101 ? 15.475 -12.541 -32.285 1.00 75.00 101 LYS A O 1
ATOM 760 N N . ARG A 1 102 ? 14.530 -14.566 -32.474 1.00 72.69 102 ARG A N 1
ATOM 761 C CA . ARG A 1 102 ? 13.319 -14.246 -31.691 1.00 72.69 102 ARG A CA 1
ATOM 762 C C . ARG A 1 102 ? 13.490 -14.456 -30.188 1.00 72.69 102 ARG A C 1
ATOM 764 O O . ARG A 1 102 ? 12.693 -13.944 -29.415 1.00 72.69 102 ARG A O 1
ATOM 771 N N . ASP A 1 103 ? 14.499 -15.217 -29.793 1.00 75.69 103 ASP A N 1
ATOM 772 C CA . ASP A 1 103 ? 14.717 -15.713 -28.433 1.00 75.69 103 ASP A CA 1
ATOM 773 C C . ASP A 1 103 ? 15.977 -15.133 -27.771 1.00 75.69 103 ASP A C 1
ATOM 775 O O . ASP A 1 103 ? 16.275 -15.444 -26.621 1.00 75.69 103 ASP A O 1
ATOM 779 N N . THR A 1 104 ? 16.727 -14.290 -28.485 1.00 73.31 104 THR A N 1
ATOM 780 C CA . THR A 1 104 ? 18.038 -13.809 -28.047 1.00 73.31 104 THR A CA 1
ATOM 781 C C . THR A 1 104 ? 18.101 -12.290 -28.139 1.00 73.31 104 THR A C 1
ATOM 783 O O . THR A 1 104 ? 17.903 -11.727 -29.213 1.00 73.31 104 THR A O 1
ATOM 786 N N . LEU A 1 105 ? 18.421 -11.634 -27.020 1.00 74.12 105 LEU A N 1
ATOM 787 C CA . LEU A 1 105 ? 18.617 -10.187 -26.927 1.00 74.12 105 LEU A CA 1
ATOM 788 C C . LEU A 1 105 ? 20.000 -9.893 -26.340 1.00 74.12 105 LEU A C 1
ATOM 790 O O . LEU A 1 105 ? 20.319 -10.358 -25.246 1.00 74.12 105 LEU A O 1
ATOM 794 N N . SER A 1 106 ? 20.801 -9.101 -27.051 1.00 74.56 106 SER A N 1
ATOM 795 C CA . SER A 1 106 ? 22.066 -8.555 -26.548 1.00 74.56 106 SER A CA 1
ATOM 796 C C . SER A 1 106 ? 21.878 -7.094 -26.152 1.00 74.56 106 SER A C 1
ATOM 798 O O . SER A 1 106 ? 21.351 -6.305 -26.938 1.00 74.56 106 SER A O 1
ATOM 800 N N . VAL A 1 107 ? 22.325 -6.737 -24.945 1.00 72.94 107 VAL A N 1
ATOM 801 C CA . VAL A 1 107 ? 22.253 -5.375 -24.395 1.00 72.94 107 VAL A CA 1
ATOM 802 C C . VAL A 1 107 ? 23.654 -4.782 -24.347 1.00 72.94 107 VAL A C 1
ATOM 804 O O . VAL A 1 107 ? 24.541 -5.363 -23.724 1.00 72.94 107 VAL A O 1
ATOM 807 N N . THR A 1 108 ? 23.854 -3.618 -24.965 1.00 69.75 108 THR A N 1
ATOM 808 C CA . THR A 1 108 ? 25.122 -2.876 -24.863 1.00 69.75 108 THR A CA 1
ATOM 809 C C . THR A 1 108 ? 24.898 -1.602 -24.061 1.00 69.75 108 THR A C 1
ATOM 811 O O . THR A 1 108 ? 24.050 -0.788 -24.417 1.00 69.75 108 THR A O 1
ATOM 814 N N . TYR A 1 109 ? 25.650 -1.421 -22.974 1.00 59.00 109 TYR A N 1
ATOM 815 C CA . TYR A 1 109 ? 25.610 -0.203 -22.169 1.00 59.00 109 TYR A CA 1
ATOM 816 C C . TYR A 1 109 ? 27.027 0.271 -21.848 1.00 59.00 109 TYR A C 1
ATOM 818 O O . TYR A 1 109 ? 27.939 -0.534 -21.670 1.00 59.00 109 TYR A O 1
ATOM 826 N N . VAL A 1 110 ? 27.210 1.588 -21.763 1.00 57.81 110 VAL A N 1
ATOM 827 C CA . VAL A 1 110 ? 28.450 2.188 -21.265 1.00 57.81 110 VAL A CA 1
ATOM 828 C C . VAL A 1 110 ? 28.243 2.515 -19.785 1.00 57.81 110 VAL A C 1
ATOM 830 O O . VAL A 1 110 ? 27.334 3.288 -19.468 1.00 57.81 110 VAL A O 1
ATOM 833 N N . PRO A 1 111 ? 29.028 1.937 -18.859 1.00 50.28 111 PRO A N 1
ATOM 834 C CA . PRO A 1 111 ? 28.933 2.288 -17.450 1.00 50.28 111 PRO A CA 1
ATOM 835 C C . PRO A 1 111 ? 29.345 3.750 -17.251 1.00 50.28 111 PRO A C 1
ATOM 837 O O . PRO A 1 111 ? 30.399 4.186 -17.716 1.00 50.28 111 PRO A O 1
ATOM 840 N N . ARG A 1 112 ? 28.511 4.524 -16.551 1.00 47.41 112 ARG A N 1
ATOM 841 C CA . ARG A 1 112 ? 28.853 5.897 -16.171 1.00 47.41 112 ARG A CA 1
ATOM 842 C C . ARG A 1 112 ? 29.836 5.845 -15.004 1.00 47.41 112 ARG A C 1
ATOM 844 O O . ARG A 1 112 ? 29.457 5.425 -13.914 1.00 47.41 112 ARG A O 1
ATOM 851 N N . ALA A 1 113 ? 31.071 6.287 -15.226 1.00 49.06 113 ALA A N 1
ATOM 852 C CA . ALA A 1 113 ? 31.996 6.548 -14.132 1.00 49.06 113 ALA A CA 1
ATOM 853 C C . ALA A 1 113 ? 31.432 7.695 -13.279 1.00 49.06 113 ALA A C 1
ATOM 855 O O . ALA A 1 113 ? 31.122 8.772 -13.796 1.00 49.06 113 ALA A O 1
ATOM 856 N N . ILE A 1 114 ? 31.235 7.428 -11.992 1.00 46.91 114 ILE A N 1
ATOM 857 C CA . ILE A 1 114 ? 30.982 8.462 -10.991 1.00 46.91 114 ILE A CA 1
ATOM 858 C C . ILE A 1 114 ? 32.304 9.205 -10.752 1.00 46.91 114 ILE A C 1
ATOM 860 O O . ILE A 1 114 ? 33.313 8.565 -10.465 1.00 46.91 114 ILE A O 1
ATOM 864 N N . SER A 1 115 ? 32.307 10.526 -10.952 1.00 43.62 115 SER A N 1
ATOM 865 C CA . SER A 1 115 ? 33.397 11.427 -10.550 1.00 43.62 115 SER A CA 1
ATOM 866 C C . SER A 1 115 ? 33.057 12.082 -9.225 1.00 43.62 115 SER A C 1
ATOM 868 O O . SER A 1 115 ? 31.905 12.579 -9.154 1.00 43.62 115 SER A O 1
#